Protein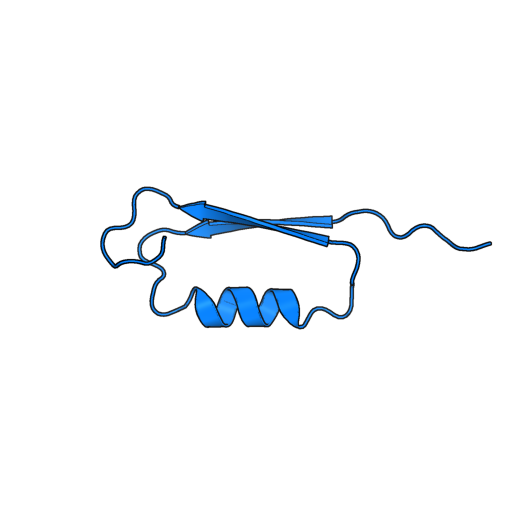 AF-A0A836PZW1-F1 (afdb_monomer)

pLDDT: mean 91.93, std 10.95, range [46.84, 98.0]

Solvent-accessible surface area (backbone atoms only — not comparable to full-atom values): 3230 Å² total; per-residue (Å²): 133,86,78,80,72,68,81,42,80,45,78,45,79,34,63,60,29,55,91,48,48,63,60,53,50,52,56,62,71,66,46,92,72,79,50,60,50,81,47,77,43,61,66,81,34,85,68,76,43,88

Mean predicted aligned error: 4.4 Å

Secondary structure (DSSP, 8-state):
---PPPPEEEEEEESS-TTTHHHHHHHHHT-S--SEEEEEEE-S-SSS--

Nearest PDB structures (foldseek):
  4ecf-assembly1_A  TM=5.460E-01  e=1.289E+00  Levilactobacillus brevis ATCC 367
  5yer-assembly1_A  TM=5.174E-01  e=1.962E+00  Salmonella enterica subsp. enterica serovar Typhimurium
  4omb-assembly4_D  TM=4.938E-01  e=2.420E+00  Pseudomonas aeruginosa
  6qf7-assembly2_C  TM=3.814E-01  e=2.256E+00  Escherichia coli
  4ovj-assembly1_A  TM=3.841E-01  e=4.235E+00  Alicyclobacillus acidocaldarius subsp. acidocaldarius DSM 446

Sequence (50 aa):
MSVDKSLVSICLPVFNGSKHLPNAIDSVLAQTYSNFELIVSDDCSRDGSL

Structure (mmCIF, N/CA/C/O backbone):
data_AF-A0A836PZW1-F1
#
_entry.id   AF-A0A836PZW1-F1
#
loop_
_atom_site.group_PDB
_atom_site.id
_atom_site.type_symbol
_atom_site.label_atom_id
_atom_site.label_alt_id
_atom_site.label_comp_id
_atom_site.label_asym_id
_atom_site.label_entity_id
_atom_site.label_seq_id
_atom_site.pdbx_PDB_ins_code
_atom_site.Cartn_x
_atom_site.Cartn_y
_atom_site.Cartn_z
_atom_site.occupancy
_atom_site.B_iso_or_equiv
_atom_site.auth_seq_id
_atom_site.auth_comp_id
_atom_site.auth_asym_id
_atom_site.auth_atom_id
_atom_site.pdbx_PDB_model_num
ATOM 1 N N . MET A 1 1 ? -17.032 2.935 28.466 1.00 46.84 1 MET A N 1
ATOM 2 C CA . MET A 1 1 ? -17.285 3.595 27.171 1.00 46.84 1 MET A CA 1
ATOM 3 C C . MET A 1 1 ? -16.280 3.031 26.193 1.00 46.84 1 MET A C 1
ATOM 5 O O . MET A 1 1 ? -15.088 3.162 26.444 1.00 46.84 1 MET A O 1
ATOM 9 N N . SER A 1 2 ? -16.737 2.322 25.167 1.00 59.03 2 SER A N 1
ATOM 10 C CA . SER A 1 2 ? -15.860 1.883 24.083 1.00 59.03 2 SER A CA 1
ATOM 11 C C . SER A 1 2 ? -15.577 3.113 23.230 1.00 59.03 2 SER A C 1
ATOM 13 O O . SER A 1 2 ? -16.510 3.721 22.721 1.00 59.03 2 SER A O 1
ATOM 15 N N . VAL A 1 3 ? -14.321 3.547 23.163 1.00 67.25 3 VAL A N 1
ATOM 16 C CA . VAL A 1 3 ? -13.922 4.591 22.217 1.00 67.25 3 VAL A CA 1
ATOM 17 C C . VAL A 1 3 ? -13.918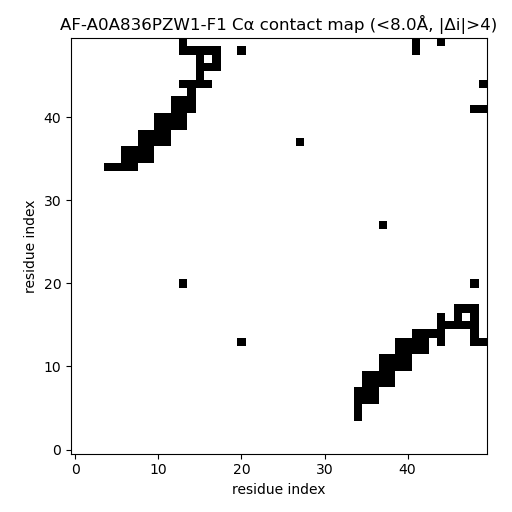 3.923 20.849 1.00 67.25 3 VAL A C 1
ATOM 19 O O . VAL A 1 3 ? -13.073 3.060 20.605 1.00 67.25 3 VAL A O 1
ATOM 22 N N . ASP A 1 4 ? -14.880 4.261 19.992 1.00 78.00 4 ASP A N 1
ATOM 23 C CA . ASP A 1 4 ? -14.816 3.875 18.586 1.00 78.00 4 ASP A CA 1
ATOM 24 C C . ASP A 1 4 ? -13.496 4.397 18.012 1.00 78.00 4 ASP A C 1
ATOM 26 O O . ASP A 1 4 ? -13.195 5.592 18.052 1.00 78.00 4 ASP A O 1
ATOM 30 N N . LYS A 1 5 ? -12.652 3.469 17.559 1.00 86.50 5 LYS A N 1
ATOM 31 C CA . LYS A 1 5 ? -11.360 3.788 16.951 1.00 86.50 5 LYS A CA 1
ATOM 32 C C . LYS A 1 5 ? -11.627 4.532 15.641 1.00 86.50 5 LYS A C 1
ATOM 34 O O . LYS A 1 5 ? -12.389 4.030 14.827 1.00 86.50 5 LYS A O 1
ATOM 39 N N . SER A 1 6 ? -11.010 5.688 15.404 1.00 94.69 6 SER A N 1
ATOM 40 C CA . SER A 1 6 ? -11.175 6.432 14.143 1.00 94.69 6 SER A CA 1
ATOM 41 C C . SER A 1 6 ? -10.698 5.619 12.935 1.00 94.69 6 SER A C 1
ATOM 43 O O . SER A 1 6 ? -9.656 4.973 13.006 1.00 94.69 6 SER A O 1
ATOM 45 N N . LEU A 1 7 ? -11.407 5.656 11.810 1.00 96.25 7 LEU A N 1
ATOM 46 C CA . LEU A 1 7 ? -10.885 5.044 10.586 1.00 96.25 7 LEU A CA 1
ATOM 47 C C . LEU A 1 7 ? -9.635 5.809 10.117 1.00 96.25 7 LEU A C 1
ATOM 49 O O . LEU A 1 7 ? -9.655 7.038 10.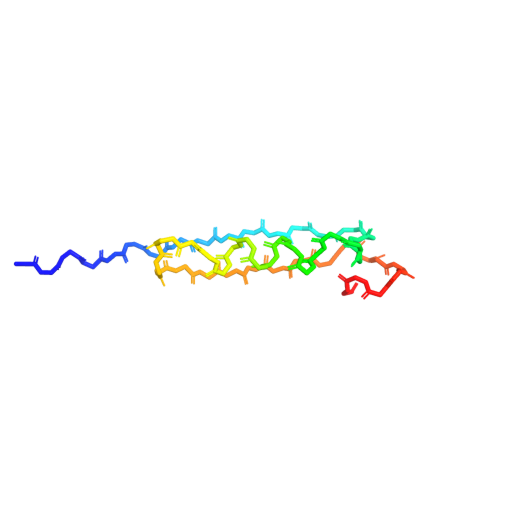050 1.00 96.25 7 LEU A O 1
ATOM 53 N N . VAL A 1 8 ? -8.554 5.089 9.812 1.00 97.25 8 VAL A N 1
ATOM 54 C CA . VAL A 1 8 ? -7.327 5.640 9.215 1.00 97.25 8 VAL A CA 1
ATOM 55 C C . VAL A 1 8 ? -7.216 5.158 7.771 1.00 97.25 8 VAL A C 1
ATOM 57 O O . VAL A 1 8 ? -7.231 3.957 7.527 1.00 97.25 8 VAL A O 1
ATOM 60 N N . SER A 1 9 ? -7.059 6.070 6.817 1.00 97.88 9 SER A N 1
ATOM 61 C CA . SER A 1 9 ? -6.819 5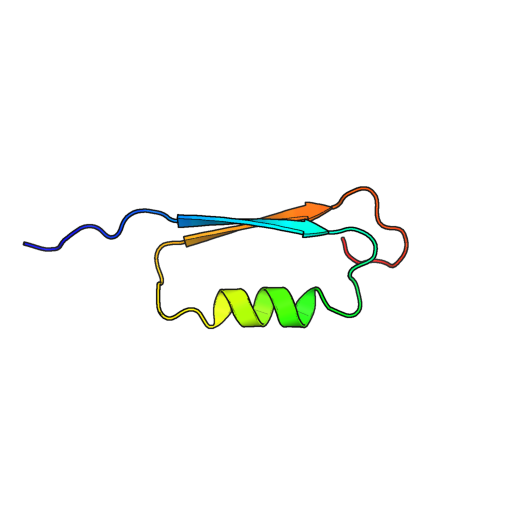.714 5.414 1.00 97.88 9 SER A CA 1
ATOM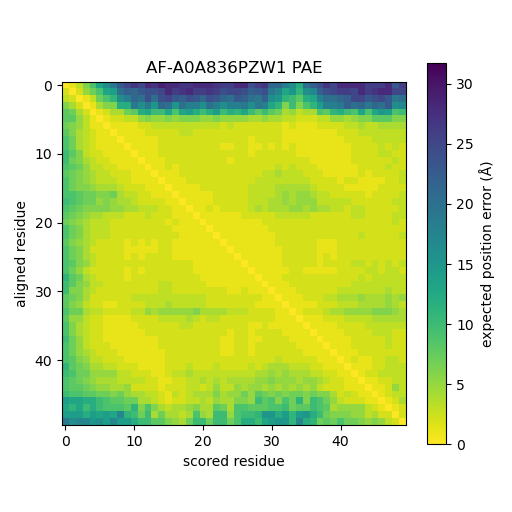 62 C C . SER A 1 9 ? -5.327 5.794 5.103 1.00 97.88 9 SER A C 1
ATOM 64 O O . SER A 1 9 ? -4.698 6.836 5.298 1.00 97.88 9 SER A O 1
ATOM 66 N N . ILE A 1 10 ? -4.754 4.693 4.621 1.00 97.88 10 ILE A N 1
ATOM 67 C CA . ILE A 1 10 ? -3.356 4.606 4.191 1.00 97.88 10 ILE A CA 1
ATOM 68 C C . ILE A 1 10 ? -3.340 4.606 2.665 1.00 97.88 10 ILE A C 1
ATOM 70 O O . ILE A 1 10 ? -3.782 3.647 2.038 1.00 97.88 10 ILE A O 1
ATOM 74 N N . CYS A 1 11 ? -2.824 5.676 2.064 1.00 97.75 11 CYS A N 1
ATOM 75 C CA . CYS A 1 11 ? -2.707 5.805 0.612 1.00 97.75 11 CYS A CA 1
ATOM 76 C C . CYS A 1 11 ? -1.291 5.431 0.158 1.00 97.75 11 CYS A C 1
ATOM 78 O O . CYS A 1 11 ? -0.322 6.080 0.555 1.00 97.75 11 CYS A O 1
ATOM 80 N N . LEU A 1 12 ? -1.180 4.410 -0.691 1.00 97.25 12 LEU A N 1
ATOM 81 C CA . LEU A 1 12 ? 0.073 3.886 -1.225 1.00 97.25 12 LEU A CA 1
ATOM 82 C C . LEU A 1 12 ? 0.110 4.065 -2.755 1.00 97.25 12 LEU A C 1
ATOM 84 O O . LEU A 1 12 ? -0.396 3.208 -3.481 1.00 97.25 12 LEU A O 1
ATOM 88 N N . PRO A 1 13 ? 0.675 5.170 -3.270 1.00 96.00 13 PRO A N 1
ATOM 89 C CA . PRO A 1 13 ? 0.936 5.309 -4.698 1.00 96.00 13 PRO A CA 1
ATOM 90 C C . PRO A 1 13 ? 2.092 4.393 -5.121 1.00 96.00 13 PRO A C 1
ATOM 92 O O . PRO A 1 13 ? 3.089 4.267 -4.404 1.00 96.00 13 PRO A O 1
ATOM 95 N N . VAL A 1 14 ? 1.968 3.765 -6.287 1.00 96.88 14 VAL A N 1
ATOM 96 C CA . VAL A 1 14 ? 2.940 2.803 -6.817 1.00 96.88 14 VAL A CA 1
ATOM 97 C C . VAL A 1 14 ? 3.270 3.145 -8.264 1.00 96.88 14 VAL A C 1
ATOM 99 O O . VAL A 1 14 ? 2.380 3.328 -9.081 1.00 96.88 14 VAL A O 1
ATOM 102 N N . PHE A 1 15 ? 4.566 3.186 -8.579 1.00 96.00 15 PHE A N 1
ATOM 103 C CA . PHE A 1 15 ? 5.074 3.198 -9.948 1.00 96.00 15 PHE A CA 1
ATOM 104 C C . PHE A 1 15 ? 6.301 2.292 -10.038 1.00 96.00 15 PHE A C 1
ATOM 106 O O . PHE A 1 15 ? 7.321 2.558 -9.400 1.00 96.00 15 PHE A O 1
ATOM 113 N N . ASN A 1 16 ? 6.206 1.217 -10.814 1.00 95.25 16 ASN A N 1
ATOM 114 C CA . ASN A 1 16 ? 7.229 0.177 -10.947 1.00 95.25 16 ASN A CA 1
ATOM 115 C C . ASN A 1 16 ? 7.764 -0.357 -9.599 1.00 95.25 16 ASN A C 1
ATOM 117 O O . ASN A 1 16 ? 8.971 -0.412 -9.339 1.00 95.25 16 ASN A O 1
ATOM 121 N N . GLY A 1 17 ? 6.838 -0.679 -8.695 1.00 94.38 17 GLY A N 1
ATOM 122 C CA . GLY A 1 17 ? 7.105 -1.093 -7.319 1.00 94.38 17 GLY A CA 1
ATOM 123 C C . GLY A 1 17 ? 7.242 -2.598 -7.073 1.00 94.38 17 GLY A C 1
ATOM 124 O O . GLY A 1 17 ? 7.257 -2.988 -5.911 1.00 94.38 17 GLY A O 1
ATOM 125 N N . SER A 1 18 ? 7.354 -3.453 -8.088 1.00 93.12 18 SER A N 1
ATOM 126 C CA . SER A 1 18 ? 7.106 -4.910 -8.018 1.00 93.12 18 SER A CA 1
ATOM 127 C C . SER A 1 18 ? 7.970 -5.606 -6.971 1.00 93.12 18 SER A C 1
ATOM 129 O O . SER A 1 18 ? 7.535 -6.513 -6.264 1.00 93.12 18 SER A O 1
ATOM 131 N N . LYS A 1 19 ? 9.197 -5.107 -6.812 1.00 95.06 19 LYS A N 1
ATOM 132 C CA . LYS A 1 19 ? 10.171 -5.574 -5.825 1.00 95.06 19 LYS A CA 1
ATOM 133 C C . LYS A 1 19 ? 9.810 -5.230 -4.373 1.00 95.06 19 LYS A C 1
ATOM 135 O O . LYS A 1 19 ? 10.225 -5.943 -3.464 1.00 95.06 19 LYS A O 1
ATOM 140 N N . HIS A 1 20 ? 9.112 -4.124 -4.139 1.00 95.31 20 HIS A N 1
ATOM 141 C CA . HIS A 1 20 ? 8.891 -3.564 -2.800 1.00 95.31 20 HIS A CA 1
ATOM 14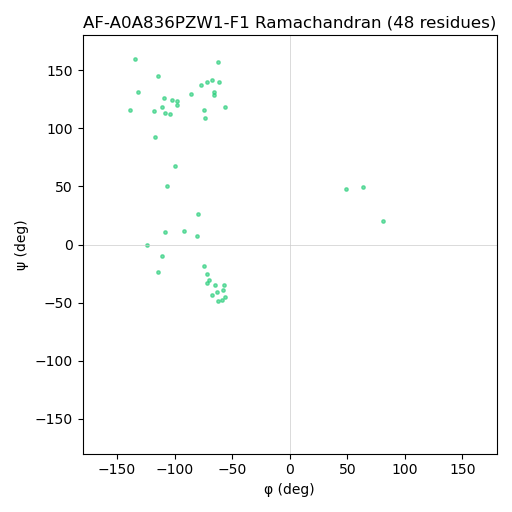2 C C . HIS A 1 20 ? 7.428 -3.598 -2.368 1.00 95.31 20 HIS A C 1
ATOM 144 O O . HIS A 1 20 ? 7.160 -3.598 -1.169 1.00 95.31 20 HIS A O 1
ATOM 150 N N . LEU A 1 21 ? 6.498 -3.651 -3.321 1.00 95.94 21 LEU A N 1
ATOM 151 C CA . LEU A 1 21 ? 5.067 -3.612 -3.072 1.00 95.94 21 LEU A CA 1
ATOM 152 C C . LEU A 1 21 ? 4.598 -4.718 -2.111 1.00 95.94 21 LEU A C 1
ATOM 154 O O . LEU A 1 21 ? 3.901 -4.371 -1.159 1.00 95.94 21 LEU A O 1
ATOM 158 N N . PRO A 1 22 ? 5.023 -5.994 -2.248 1.00 96.31 22 PRO A N 1
ATOM 159 C CA . PRO A 1 22 ? 4.631 -7.033 -1.294 1.00 96.31 22 PRO A CA 1
ATOM 160 C C . PRO A 1 22 ? 5.071 -6.703 0.137 1.00 96.31 22 PRO A C 1
ATOM 162 O O . PRO A 1 22 ? 4.254 -6.693 1.049 1.00 96.31 22 PRO A O 1
ATOM 165 N N . ASN A 1 23 ? 6.334 -6.306 0.319 1.00 97.81 23 ASN A N 1
ATOM 166 C CA . ASN A 1 23 ? 6.873 -5.958 1.636 1.00 97.81 23 ASN 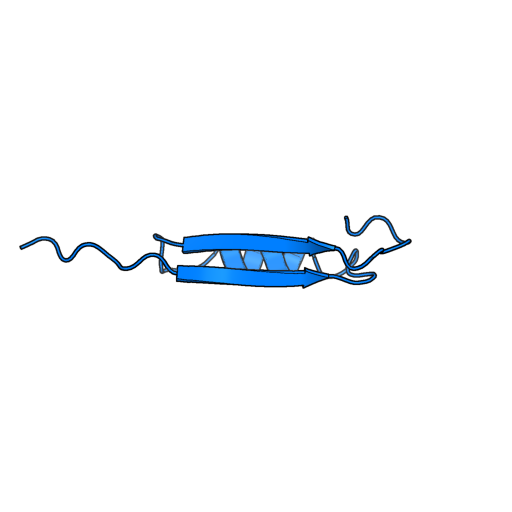A CA 1
ATOM 167 C C . ASN A 1 23 ? 6.198 -4.711 2.236 1.00 97.81 23 ASN A C 1
ATOM 169 O O . ASN A 1 23 ? 6.037 -4.618 3.452 1.00 97.81 23 ASN A O 1
ATOM 173 N N . ALA A 1 24 ? 5.821 -3.739 1.400 1.00 97.00 24 ALA A N 1
ATOM 174 C CA . ALA A 1 24 ? 5.107 -2.544 1.838 1.00 97.00 24 ALA A CA 1
ATOM 175 C C . ALA A 1 24 ? 3.691 -2.892 2.321 1.00 97.00 24 ALA A C 1
ATOM 177 O O . ALA A 1 24 ? 3.279 -2.428 3.383 1.00 97.00 24 ALA A O 1
ATOM 178 N N . ILE A 1 25 ? 2.979 -3.752 1.585 1.00 97.31 25 ILE A N 1
ATOM 179 C CA . ILE A 1 25 ? 1.664 -4.263 1.987 1.00 97.31 25 ILE A CA 1
ATOM 180 C C . ILE A 1 25 ? 1.789 -5.059 3.288 1.00 97.31 25 ILE A C 1
ATOM 182 O O . ILE A 1 25 ? 1.070 -4.763 4.239 1.00 97.31 25 ILE A O 1
ATOM 186 N N . ASP A 1 26 ? 2.742 -5.989 3.382 1.00 98.00 26 ASP A N 1
ATOM 187 C CA . ASP A 1 26 ? 2.976 -6.783 4.596 1.00 98.00 26 ASP A CA 1
ATOM 188 C C . ASP A 1 26 ? 3.278 -5.891 5.809 1.00 98.00 26 ASP A C 1
ATOM 190 O O . ASP A 1 26 ? 2.767 -6.119 6.907 1.00 98.00 26 ASP A O 1
ATOM 194 N N . SER A 1 27 ? 4.050 -4.818 5.611 1.00 97.50 27 SER A N 1
ATOM 195 C CA . SER A 1 27 ? 4.325 -3.831 6.655 1.00 97.50 27 SER A CA 1
ATOM 196 C C . SER A 1 27 ? 3.058 -3.110 7.127 1.00 97.50 27 SER A C 1
ATOM 198 O O . SER A 1 27 ? 2.895 -2.902 8.331 1.00 97.50 27 SER A O 1
ATOM 200 N N . VAL A 1 28 ? 2.146 -2.753 6.218 1.00 97.25 28 VAL A N 1
ATOM 201 C CA . VAL A 1 28 ? 0.857 -2.128 6.561 1.00 97.25 28 VAL A CA 1
ATOM 202 C C . VAL A 1 28 ? -0.109 -3.130 7.206 1.00 97.25 28 VAL A C 1
ATOM 204 O O . VAL A 1 28 ? -0.868 -2.773 8.102 1.00 97.25 28 VAL A O 1
ATOM 207 N N . LEU A 1 29 ? -0.072 -4.401 6.819 1.00 96.38 29 LEU A N 1
ATOM 208 C CA . LEU A 1 29 ? -0.903 -5.432 7.446 1.00 96.38 29 LEU A CA 1
ATOM 209 C C . LEU A 1 29 ? -0.426 -5.792 8.861 1.00 96.38 29 LEU A C 1
ATOM 211 O O . LEU A 1 29 ? -1.232 -6.195 9.696 1.00 96.38 29 LEU A O 1
ATOM 215 N N . ALA A 1 30 ? 0.860 -5.597 9.160 1.00 97.62 30 ALA A N 1
ATOM 216 C CA . ALA A 1 30 ? 1.448 -5.844 10.477 1.00 97.62 30 ALA A CA 1
ATOM 217 C C . ALA A 1 30 ? 1.215 -4.714 11.508 1.00 97.62 30 ALA A C 1
ATOM 219 O O . ALA A 1 30 ? 1.802 -4.738 12.594 1.00 97.62 30 ALA A O 1
ATOM 220 N N . GLN A 1 31 ? 0.394 -3.706 11.196 1.00 96.50 31 GLN A N 1
ATOM 221 C CA . GLN A 1 31 ? 0.141 -2.583 12.101 1.00 96.50 31 GLN A CA 1
ATOM 222 C C . GLN A 1 31 ? -0.634 -3.020 13.353 1.00 96.50 31 GLN A C 1
ATOM 224 O O . GLN A 1 31 ? -1.569 -3.816 13.305 1.00 96.50 31 GLN A O 1
ATOM 229 N N . THR A 1 32 ? -0.276 -2.448 14.505 1.00 95.88 32 THR A N 1
ATOM 230 C CA . THR A 1 32 ? -0.972 -2.694 15.784 1.00 95.88 32 THR A CA 1
ATOM 231 C C . THR A 1 32 ? -2.325 -1.982 15.865 1.00 95.88 32 THR A C 1
ATOM 233 O O . THR A 1 32 ? -3.184 -2.331 16.681 1.00 95.88 32 THR A O 1
ATOM 236 N N . TYR A 1 33 ? -2.529 -0.973 15.017 1.00 95.06 33 TYR A N 1
ATOM 237 C CA . TYR A 1 33 ? -3.813 -0.327 14.813 1.00 95.06 33 TYR A CA 1
ATOM 238 C C . TYR A 1 33 ? -4.619 -1.096 13.770 1.00 95.06 33 TYR A C 1
ATOM 240 O O . TYR A 1 33 ? -4.108 -1.367 12.696 1.00 95.06 33 TYR A O 1
ATOM 248 N N . SER A 1 34 ? -5.873 -1.432 14.074 1.00 93.69 34 SER A N 1
ATOM 249 C CA . SER A 1 34 ? -6.670 -2.365 13.268 1.00 93.69 34 SER A CA 1
ATOM 250 C C . SER A 1 34 ? -7.837 -1.728 12.512 1.00 93.69 34 SER A C 1
ATOM 252 O O . SER A 1 34 ? -8.470 -2.415 11.721 1.00 93.69 34 SER A O 1
ATOM 254 N N . ASN A 1 35 ?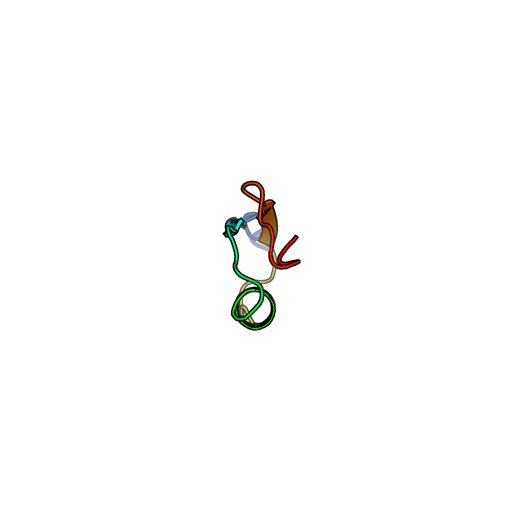 -8.170 -0.456 12.774 1.00 96.25 35 ASN A N 1
ATOM 255 C CA . ASN A 1 35 ? -9.271 0.219 12.081 1.00 96.25 35 ASN A CA 1
ATOM 256 C C . ASN A 1 35 ? -8.742 1.110 10.956 1.00 96.25 35 ASN A C 1
ATOM 258 O O . ASN A 1 35 ? -8.771 2.337 11.056 1.00 96.25 35 ASN A O 1
ATOM 262 N N . PHE A 1 36 ? -8.193 0.489 9.919 1.00 97.44 36 PHE A N 1
ATOM 263 C CA . PHE A 1 36 ? -7.667 1.206 8.769 1.00 97.44 36 PHE A CA 1
ATOM 264 C C . PHE A 1 36 ? -8.118 0.577 7.454 1.00 97.44 36 PHE A C 1
ATOM 266 O O . PHE A 1 36 ? -8.466 -0.601 7.396 1.00 97.44 36 PHE A O 1
ATOM 273 N N . GLU A 1 37 ? -8.058 1.375 6.398 1.00 97.62 37 GLU A N 1
ATOM 274 C CA . GLU A 1 37 ? -8.131 0.924 5.012 1.00 97.62 37 GLU A CA 1
ATOM 275 C C . GLU A 1 37 ? -6.792 1.199 4.319 1.00 97.62 37 GLU A C 1
ATOM 277 O O . GLU A 1 37 ? -6.119 2.191 4.609 1.00 97.62 37 GLU A O 1
ATOM 282 N N . LEU A 1 38 ? -6.392 0.309 3.413 1.00 97.81 38 LEU A N 1
ATOM 283 C CA . LEU A 1 38 ? -5.217 0.479 2.562 1.00 97.81 38 LEU A CA 1
ATOM 284 C C . LEU A 1 38 ? -5.688 0.674 1.122 1.00 97.81 38 LEU A C 1
ATOM 286 O O . LEU A 1 38 ? -6.310 -0.213 0.542 1.00 97.81 38 LEU A O 1
ATOM 290 N N . ILE A 1 39 ? -5.370 1.831 0.553 1.00 97.75 39 ILE A N 1
ATOM 291 C CA . ILE A 1 39 ? -5.689 2.202 -0.823 1.00 97.75 39 ILE A CA 1
ATOM 292 C C . ILE A 1 39 ? -4.382 2.195 -1.608 1.00 97.75 39 ILE A C 1
ATOM 294 O O . ILE A 1 39 ? -3.510 3.026 -1.362 1.00 97.75 39 ILE A O 1
ATOM 298 N N . VAL A 1 40 ? -4.246 1.268 -2.554 1.00 97.00 40 VAL A N 1
ATOM 299 C CA . VAL A 1 40 ? -3.084 1.200 -3.447 1.00 97.00 40 VAL A CA 1
ATOM 300 C C . VAL A 1 40 ? -3.473 1.771 -4.806 1.00 97.00 40 VAL A C 1
ATOM 302 O O . VAL A 1 40 ? -4.457 1.329 -5.396 1.00 97.00 40 VAL A O 1
ATOM 305 N N . SER A 1 41 ? -2.727 2.766 -5.285 1.00 96.50 41 SER A N 1
ATOM 306 C CA . SER A 1 41 ? -2.979 3.432 -6.568 1.00 96.50 41 SER A CA 1
ATOM 307 C C . SER A 1 41 ? -1.791 3.221 -7.494 1.00 96.50 41 SER A C 1
ATOM 309 O O . SER A 1 41 ? -0.708 3.726 -7.204 1.00 96.50 41 SER A O 1
ATOM 311 N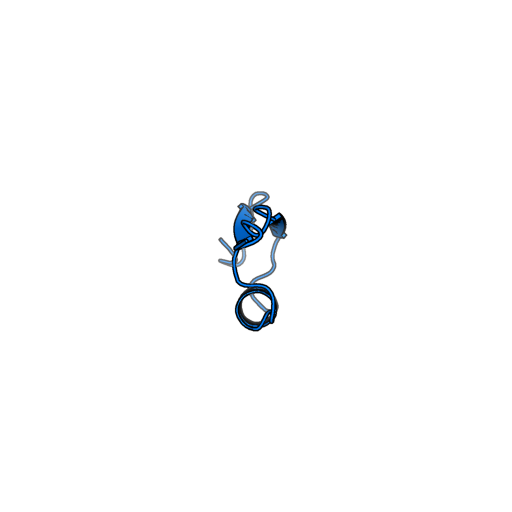 N . ASP A 1 42 ? -1.996 2.508 -8.600 1.00 96.00 42 ASP A N 1
ATOM 312 C CA . ASP A 1 42 ? -0.990 2.395 -9.658 1.00 96.00 42 ASP A CA 1
ATOM 313 C C . ASP A 1 42 ? -0.938 3.669 -10.514 1.00 96.00 42 ASP A C 1
ATOM 315 O O . ASP A 1 42 ? -1.975 4.224 -10.885 1.00 96.00 42 ASP A O 1
ATOM 319 N N . ASP A 1 43 ? 0.275 4.113 -10.834 1.00 93.06 43 ASP A N 1
ATOM 320 C CA . ASP A 1 43 ? 0.576 5.251 -11.703 1.00 93.06 43 ASP A CA 1
ATOM 321 C C . ASP A 1 43 ? 1.117 4.780 -13.068 1.00 93.06 43 ASP A C 1
ATOM 323 O O . ASP A 1 43 ? 2.155 5.231 -13.554 1.00 93.06 43 ASP A O 1
ATOM 327 N N . CYS A 1 44 ? 0.404 3.842 -13.700 1.00 92.88 44 CYS A N 1
ATOM 328 C CA . CYS A 1 44 ? 0.730 3.258 -15.007 1.00 92.88 44 CYS A CA 1
ATOM 329 C C . CYS A 1 44 ? 2.057 2.475 -15.031 1.00 92.88 44 CYS A C 1
ATOM 331 O O . CYS A 1 44 ? 2.897 2.676 -15.925 1.00 92.88 44 CYS A O 1
ATOM 333 N N . SER A 1 45 ? 2.255 1.571 -14.070 1.00 94.62 45 SER A N 1
ATOM 334 C CA . SER A 1 45 ? 3.439 0.705 -14.020 1.00 94.62 45 SER A CA 1
ATOM 335 C C . SER A 1 45 ? 3.537 -0.233 -15.233 1.00 94.62 45 SER A C 1
ATOM 337 O O . SER A 1 45 ? 2.567 -0.535 -15.928 1.00 94.62 45 SER A O 1
ATOM 339 N N . ARG A 1 46 ? 4.758 -0.699 -15.530 1.00 93.88 46 ARG A N 1
ATOM 340 C CA . ARG A 1 46 ? 5.053 -1.600 -16.671 1.00 93.88 46 ARG A CA 1
ATOM 341 C C . ARG A 1 46 ? 5.749 -2.897 -16.273 1.00 93.88 46 ARG A C 1
ATOM 343 O O . ARG A 1 46 ? 6.070 -3.712 -17.132 1.00 93.88 46 ARG A O 1
ATOM 350 N N . ASP A 1 47 ? 6.010 -3.080 -14.990 1.00 91.25 47 ASP A N 1
ATOM 351 C CA . ASP A 1 47 ? 6.751 -4.201 -14.409 1.00 91.25 47 ASP A CA 1
ATOM 352 C C . ASP A 1 47 ? 5.845 -5.180 -13.633 1.00 91.25 47 ASP A C 1
ATOM 354 O O . ASP A 1 47 ? 6.344 -6.056 -12.929 1.00 91.25 47 ASP A O 1
ATOM 358 N N . GLY A 1 48 ? 4.520 -5.039 -13.759 1.00 85.50 48 GLY A N 1
ATOM 359 C CA . GLY A 1 48 ? 3.534 -5.908 -13.109 1.00 85.50 48 GLY A CA 1
ATOM 360 C C . GLY A 1 48 ? 3.240 -5.565 -11.644 1.00 85.50 48 GLY A C 1
ATOM 361 O O . GLY A 1 48 ? 2.739 -6.419 -10.917 1.00 85.50 48 GLY A O 1
ATOM 362 N N . SER A 1 49 ? 3.547 -4.342 -11.205 1.00 76.94 49 SER A N 1
ATOM 363 C CA . SER A 1 49 ? 3.359 -3.840 -9.831 1.00 76.94 49 SER A CA 1
ATOM 364 C C . SER A 1 49 ? 1.945 -3.404 -9.459 1.00 76.94 49 SER A C 1
ATOM 366 O O . SER A 1 49 ? 1.823 -2.604 -8.532 1.00 76.94 49 SER A O 1
ATOM 368 N N . LEU A 1 50 ? 0.917 -3.955 -10.112 1.00 61.16 50 LEU A N 1
ATOM 369 C CA . LEU A 1 50 ? -0.376 -3.311 -10.418 1.00 61.16 50 LEU A CA 1
ATOM 370 C C . LEU A 1 50 ? -0.324 -2.578 -11.757 1.00 61.16 50 LEU A C 1
ATOM 372 O O . LEU A 1 50 ? 0.708 -1.928 -12.015 1.00 61.16 50 LEU A O 1
#

Foldseek 3Di:
DDDDDDEAEAEAEDAQCQPCLVVVVVVVVPDPDDRYDYHYHYPPHDNPSD

Radius of gyration: 13.59 Å; Cα contacts (8 Å, |Δi|>4): 57; chains: 1; bounding box: 28×14×44 Å